Protein AF-A0A7K7PTE4-F1 (afdb_monomer)

Structure (mmCIF, N/CA/C/O backbone):
data_AF-A0A7K7PTE4-F1
#
_entry.id   AF-A0A7K7PTE4-F1
#
loop_
_atom_site.group_PDB
_atom_site.id
_atom_site.type_symbol
_atom_site.label_atom_id
_atom_site.label_alt_id
_atom_site.label_comp_id
_atom_site.label_asym_id
_atom_site.label_entity_id
_atom_site.label_seq_id
_atom_site.pdbx_PDB_ins_code
_atom_site.Cartn_x
_atom_site.Cartn_y
_atom_site.Cartn_z
_atom_site.occupancy
_atom_site.B_iso_or_equiv
_atom_site.auth_seq_id
_atom_site.auth_comp_id
_atom_site.auth_asym_id
_atom_site.auth_atom_id
_atom_site.pdbx_PDB_model_num
ATOM 1 N N . HIS A 1 1 ? -11.906 0.844 5.230 1.00 67.31 1 HIS A N 1
ATOM 2 C CA . HIS A 1 1 ? -11.521 -0.476 4.695 1.00 67.31 1 HIS A CA 1
ATOM 3 C C . HIS A 1 1 ? -11.473 -0.495 3.165 1.00 67.31 1 HIS A C 1
ATOM 5 O O . HIS A 1 1 ? -10.398 -0.746 2.641 1.00 67.31 1 HIS A O 1
ATOM 11 N N . ALA A 1 2 ? -12.536 -0.103 2.445 1.00 79.69 2 ALA A N 1
ATOM 12 C CA . ALA A 1 2 ? -12.523 0.003 0.972 1.00 79.69 2 ALA A CA 1
ATOM 13 C C . ALA A 1 2 ? -11.280 0.726 0.401 1.00 79.69 2 ALA A C 1
ATOM 15 O O . ALA A 1 2 ? -10.620 0.214 -0.498 1.00 79.69 2 ALA A O 1
ATOM 16 N N . THR A 1 3 ? -10.886 1.853 1.004 1.00 83.50 3 THR A N 1
ATOM 17 C CA . THR A 1 3 ? -9.676 2.603 0.627 1.00 83.50 3 THR A CA 1
ATOM 18 C C . THR A 1 3 ? -8.372 1.809 0.810 1.00 83.50 3 THR A C 1
ATOM 20 O O . THR A 1 3 ? -7.456 1.959 0.006 1.00 83.50 3 THR A O 1
ATOM 23 N N . GLN A 1 4 ? -8.252 0.956 1.839 1.00 83.31 4 GLN A N 1
ATOM 24 C CA . GLN A 1 4 ? -7.061 0.110 2.041 1.00 83.31 4 GLN A CA 1
ATOM 25 C C . GLN A 1 4 ? -6.979 -0.981 0.974 1.00 83.31 4 GLN A C 1
ATOM 27 O O . GLN A 1 4 ? -5.941 -1.118 0.335 1.00 83.31 4 GLN A O 1
ATOM 32 N N . GLN A 1 5 ? -8.088 -1.669 0.693 1.00 83.38 5 GLN A N 1
ATOM 33 C CA . GLN A 1 5 ? -8.134 -2.663 -0.379 1.00 83.38 5 GLN A CA 1
ATOM 34 C C . GLN A 1 5 ? -7.848 -2.057 -1.756 1.00 83.38 5 GLN A C 1
ATOM 36 O O . GLN A 1 5 ? -7.120 -2.644 -2.553 1.00 83.38 5 GLN A O 1
ATOM 41 N N . GLU A 1 6 ? -8.398 -0.881 -2.055 1.00 88.56 6 GLU A N 1
ATOM 42 C CA . GLU A 1 6 ? -8.114 -0.159 -3.298 1.00 88.56 6 GLU A CA 1
ATOM 43 C C . GLU A 1 6 ? -6.635 0.236 -3.402 1.00 88.56 6 GLU A C 1
ATOM 45 O O . GLU A 1 6 ? -6.007 0.052 -4.450 1.00 88.56 6 GLU A O 1
ATOM 50 N N . THR A 1 7 ? -6.046 0.696 -2.294 1.00 88.62 7 THR A N 1
ATOM 51 C CA . THR A 1 7 ? -4.612 1.002 -2.223 1.00 88.62 7 THR A CA 1
ATOM 52 C C . THR A 1 7 ? -3.778 -0.259 -2.467 1.00 88.62 7 THR A C 1
ATOM 54 O O . THR A 1 7 ? -2.877 -0.235 -3.302 1.00 88.62 7 THR A O 1
ATOM 57 N N . ASN A 1 8 ? -4.123 -1.392 -1.847 1.00 88.31 8 ASN A N 1
ATOM 58 C CA . ASN A 1 8 ? -3.445 -2.678 -2.054 1.00 88.31 8 ASN A CA 1
ATOM 59 C C . ASN A 1 8 ? -3.561 -3.181 -3.500 1.00 88.31 8 ASN A C 1
ATOM 61 O O . ASN A 1 8 ? -2.574 -3.644 -4.079 1.00 88.31 8 ASN A O 1
ATOM 65 N N . LYS A 1 9 ? -4.735 -3.044 -4.129 1.00 88.62 9 LYS A N 1
ATOM 66 C CA . LYS A 1 9 ? -4.936 -3.362 -5.555 1.00 88.62 9 LYS A CA 1
ATOM 67 C C . LYS A 1 9 ? -4.065 -2.485 -6.453 1.00 88.62 9 LYS A C 1
ATOM 69 O O . LYS A 1 9 ? -3.446 -2.987 -7.394 1.00 88.62 9 LYS A O 1
ATOM 74 N N . THR A 1 10 ? -3.980 -1.192 -6.146 1.00 90.62 10 THR A N 1
ATOM 75 C CA . THR A 1 10 ? -3.139 -0.231 -6.873 1.00 90.62 10 THR A CA 1
ATOM 76 C C . THR A 1 10 ? -1.659 -0.574 -6.730 1.00 90.62 10 THR A C 1
ATOM 78 O O . THR A 1 10 ? -0.947 -0.631 -7.733 1.00 90.62 10 THR A O 1
ATOM 81 N N . ILE A 1 11 ? -1.203 -0.877 -5.512 1.00 90.31 11 ILE A N 1
ATOM 82 C CA . ILE A 1 11 ? 0.161 -1.338 -5.232 1.00 90.31 11 ILE A CA 1
ATOM 83 C C . ILE A 1 11 ? 0.461 -2.617 -6.025 1.00 90.31 11 ILE A C 1
ATOM 85 O O . ILE A 1 11 ? 1.451 -2.668 -6.748 1.00 90.31 11 ILE A O 1
ATOM 89 N N . THR A 1 12 ? -0.422 -3.617 -5.969 1.00 89.06 12 THR A N 1
ATOM 90 C CA . THR A 1 12 ? -0.258 -4.895 -6.685 1.00 89.06 12 THR A CA 1
ATOM 91 C C . THR A 1 12 ? -0.140 -4.687 -8.196 1.00 89.06 12 THR A C 1
ATOM 93 O O . THR A 1 12 ? 0.764 -5.222 -8.841 1.00 89.06 12 THR A O 1
ATOM 96 N N . THR A 1 13 ? -1.029 -3.870 -8.764 1.00 91.62 13 THR A N 1
ATOM 97 C CA . THR A 1 13 ? -1.038 -3.554 -10.199 1.00 91.62 13 THR A CA 1
ATOM 98 C C . THR A 1 13 ? 0.228 -2.797 -10.605 1.00 91.62 13 THR A C 1
ATOM 100 O O . THR A 1 13 ? 0.835 -3.120 -11.626 1.00 91.62 13 THR A O 1
ATOM 103 N N . SER A 1 14 ? 0.676 -1.850 -9.777 1.00 90.75 14 SER A N 1
ATOM 104 C CA . SER A 1 14 ? 1.896 -1.067 -10.016 1.00 90.75 14 SER A CA 1
ATOM 105 C C . SER A 1 14 ? 3.147 -1.946 -9.967 1.00 90.75 14 SER A C 1
ATOM 107 O O . SER A 1 14 ? 3.983 -1.880 -10.866 1.00 90.75 14 SER A O 1
ATOM 109 N N . THR A 1 15 ? 3.249 -2.839 -8.977 1.00 90.44 15 THR A N 1
ATOM 110 C CA . THR A 1 15 ? 4.339 -3.821 -8.875 1.00 90.44 15 THR A CA 1
ATOM 111 C C . THR A 1 15 ? 4.373 -4.742 -10.093 1.00 90.44 15 THR A C 1
ATOM 113 O O . THR A 1 15 ? 5.444 -4.985 -10.650 1.00 90.44 15 THR A O 1
ATOM 116 N N . LYS A 1 16 ? 3.211 -5.220 -10.562 1.00 89.44 16 LYS A N 1
ATOM 117 C CA . LYS A 1 16 ? 3.123 -6.041 -11.779 1.00 89.44 16 LYS A CA 1
ATOM 118 C C . LYS A 1 16 ? 3.613 -5.282 -13.015 1.00 89.44 16 LYS A C 1
ATOM 120 O O . LYS A 1 16 ? 4.391 -5.837 -13.787 1.00 89.44 16 LYS A O 1
ATOM 125 N N . ALA A 1 17 ? 3.210 -4.023 -13.179 1.00 90.38 17 ALA A N 1
ATOM 126 C CA . ALA A 1 17 ? 3.665 -3.187 -14.287 1.00 90.38 17 ALA A CA 1
ATOM 127 C C . ALA A 1 17 ? 5.189 -2.962 -14.254 1.00 90.38 17 ALA A C 1
ATOM 129 O O . ALA A 1 17 ? 5.848 -3.083 -15.283 1.00 90.38 17 ALA A O 1
ATOM 130 N N . ILE A 1 18 ? 5.777 -2.722 -13.074 1.00 90.12 18 ILE A N 1
ATOM 131 C CA . ILE A 1 18 ? 7.238 -2.600 -12.918 1.00 90.12 18 ILE A CA 1
ATOM 132 C C . ILE A 1 18 ? 7.967 -3.909 -13.261 1.00 90.12 18 ILE A C 1
ATOM 134 O O . ILE A 1 18 ? 9.037 -3.863 -13.878 1.00 90.12 18 ILE A O 1
ATOM 138 N N . LYS A 1 19 ? 7.408 -5.075 -12.906 1.00 87.44 19 LYS A N 1
ATOM 139 C CA . LYS A 1 19 ? 7.963 -6.383 -13.300 1.00 87.44 19 LYS A CA 1
ATOM 140 C C . LYS A 1 19 ? 7.989 -6.526 -14.829 1.00 87.44 19 LYS A C 1
ATOM 142 O O . LYS A 1 19 ? 9.046 -6.799 -15.388 1.00 87.44 19 LYS A O 1
ATOM 147 N N . GLN A 1 20 ? 6.881 -6.215 -15.505 1.00 88.50 20 GLN A N 1
ATOM 148 C CA . GLN A 1 20 ? 6.796 -6.250 -16.973 1.00 88.50 20 GLN A CA 1
ATOM 149 C C . GLN A 1 20 ? 7.764 -5.265 -17.647 1.00 88.50 20 GLN A C 1
ATOM 151 O O . GLN A 1 20 ? 8.459 -5.623 -18.594 1.00 88.50 20 GLN A O 1
ATOM 156 N N . LEU A 1 21 ? 7.873 -4.035 -17.134 1.00 86.31 21 LEU A N 1
ATOM 157 C CA . LEU A 1 21 ? 8.846 -3.057 -17.635 1.00 86.31 21 LEU A CA 1
ATOM 158 C C . LEU A 1 21 ? 10.290 -3.548 -17.465 1.00 86.31 21 LEU A C 1
ATOM 160 O O . LEU A 1 21 ? 11.116 -3.344 -18.351 1.00 86.31 21 LEU A O 1
ATOM 164 N N . SER A 1 22 ? 10.591 -4.242 -16.365 1.00 84.75 22 SER A N 1
ATOM 165 C CA . SER A 1 22 ? 11.918 -4.823 -16.130 1.00 84.75 22 SER A CA 1
ATOM 166 C C . SER A 1 22 ? 12.292 -5.890 -17.162 1.00 84.75 22 SER A C 1
ATOM 168 O O . SER A 1 22 ? 13.459 -5.987 -17.540 1.00 84.75 22 SER A O 1
ATOM 170 N N . GLU A 1 23 ? 11.323 -6.672 -17.640 1.00 84.69 23 GLU A N 1
ATOM 171 C CA . GLU A 1 23 ? 11.529 -7.665 -18.701 1.00 84.69 23 GLU A CA 1
ATOM 172 C C . GLU A 1 23 ? 11.803 -6.995 -20.055 1.00 84.69 23 GLU A C 1
ATOM 174 O O . GLU A 1 23 ? 12.745 -7.373 -20.751 1.00 84.69 23 GLU A O 1
ATOM 179 N N . VAL A 1 24 ? 11.043 -5.949 -20.394 1.00 84.19 24 VAL A N 1
ATOM 180 C CA . VAL A 1 24 ? 11.201 -5.194 -21.651 1.00 84.19 24 VAL A CA 1
ATOM 181 C C . VAL A 1 24 ? 12.561 -4.491 -21.724 1.00 84.19 24 VAL A C 1
ATOM 183 O O . VAL A 1 24 ? 13.249 -4.571 -22.745 1.00 84.19 24 VAL A O 1
ATOM 186 N N . VAL A 1 25 ? 12.983 -3.845 -20.633 1.00 81.81 25 VAL A N 1
ATOM 187 C CA . VAL A 1 25 ? 14.272 -3.132 -20.564 1.00 81.81 25 VAL A CA 1
ATOM 188 C C . VAL A 1 25 ? 15.459 -4.100 -20.666 1.00 81.81 25 VAL A C 1
ATOM 190 O O . VAL A 1 25 ? 16.482 -3.750 -21.251 1.00 81.81 25 VAL A O 1
ATOM 193 N N . ARG A 1 26 ? 15.324 -5.341 -20.172 1.00 75.88 26 ARG A N 1
ATOM 194 C CA . ARG A 1 26 ? 16.365 -6.383 -20.275 1.00 75.88 26 ARG A CA 1
ATOM 195 C C . ARG A 1 26 ? 16.628 -6.829 -21.721 1.00 75.88 26 ARG A C 1
ATOM 197 O O . ARG A 1 26 ? 17.741 -7.242 -22.025 1.00 75.88 26 ARG A O 1
ATOM 204 N N . GLY A 1 27 ? 15.622 -6.765 -22.597 1.00 69.00 27 GLY A N 1
ATOM 205 C CA . GLY A 1 27 ? 15.712 -7.221 -23.992 1.00 69.00 27 GLY A CA 1
ATOM 206 C C . GLY A 1 27 ? 16.185 -6.169 -25.001 1.00 69.00 27 GLY A C 1
ATOM 207 O O . GLY A 1 27 ? 16.415 -6.499 -26.163 1.00 69.00 27 GLY A O 1
ATOM 208 N N . SER A 1 28 ? 16.319 -4.908 -24.590 1.00 66.94 28 SER A N 1
ATOM 209 C CA . SER A 1 28 ? 16.704 -3.803 -25.478 1.00 66.94 28 SER A CA 1
ATOM 210 C C . SER A 1 28 ? 18.212 -3.527 -25.409 1.00 66.94 28 SER A C 1
ATOM 212 O O . SER A 1 28 ? 18.874 -3.961 -24.483 1.00 66.94 28 SER A O 1
ATOM 214 N N . SER A 1 29 ? 18.793 -2.825 -26.390 1.00 60.62 29 SER A N 1
ATOM 215 C CA . SER A 1 29 ? 20.228 -2.443 -26.406 1.00 60.62 29 SER A CA 1
ATOM 216 C C . SER A 1 29 ? 20.464 -0.975 -25.993 1.00 60.62 29 SER A C 1
ATOM 218 O O . SER A 1 29 ? 21.580 -0.591 -25.648 1.00 60.62 29 SER A O 1
ATOM 220 N N . ARG A 1 30 ? 19.406 -0.151 -25.918 1.00 62.38 30 ARG A N 1
ATOM 221 C CA . ARG A 1 30 ? 19.439 1.282 -25.534 1.00 62.38 30 ARG A CA 1
ATOM 222 C C . ARG A 1 30 ? 19.351 1.513 -24.008 1.00 62.38 30 ARG A C 1
ATOM 224 O O . ARG A 1 30 ? 18.845 2.525 -23.537 1.00 62.38 30 ARG A O 1
ATOM 231 N N . VAL A 1 31 ? 19.876 0.556 -23.242 1.00 61.19 31 VAL A N 1
ATOM 232 C CA . VAL A 1 31 ? 19.452 0.184 -21.875 1.00 61.19 31 VAL A CA 1
ATOM 233 C C . VAL A 1 31 ? 19.792 1.189 -20.782 1.00 61.19 31 VAL A C 1
ATOM 235 O O . VAL A 1 31 ? 19.103 1.218 -19.771 1.00 61.19 31 VAL A O 1
ATOM 238 N N . CYS A 1 32 ? 20.837 2.006 -20.921 1.00 67.06 32 CYS A N 1
ATOM 239 C CA . CYS A 1 32 ? 21.368 2.728 -19.758 1.00 67.06 32 CYS A CA 1
ATOM 240 C C . CYS A 1 32 ? 20.366 3.745 -19.170 1.00 67.06 32 CYS A C 1
ATOM 242 O O . CYS A 1 32 ? 20.134 3.763 -17.962 1.00 67.06 32 CYS A O 1
ATOM 244 N N . GLN A 1 33 ? 19.709 4.545 -20.018 1.00 76.38 33 GLN A N 1
ATOM 245 C CA . GLN A 1 33 ? 18.753 5.557 -19.557 1.00 76.38 33 GLN A CA 1
ATOM 246 C C . GLN A 1 33 ? 17.436 4.938 -19.066 1.00 76.38 33 GLN A C 1
ATOM 248 O O . GLN A 1 33 ? 16.916 5.346 -18.028 1.00 76.38 33 GLN A O 1
ATOM 253 N N . GLU A 1 34 ? 16.912 3.941 -19.781 1.00 79.62 34 GLU A N 1
ATOM 254 C CA . GLU A 1 34 ? 15.670 3.244 -19.416 1.00 79.62 34 GLU A CA 1
ATOM 255 C C . GLU A 1 34 ? 15.835 2.433 -18.126 1.00 79.62 34 GLU A C 1
ATOM 257 O O . GLU A 1 34 ? 14.940 2.427 -17.283 1.00 79.62 34 GLU A O 1
ATOM 262 N N . ARG A 1 35 ? 17.007 1.816 -17.920 1.00 79.81 35 ARG A N 1
ATOM 263 C CA . ARG A 1 35 ? 17.351 1.099 -16.685 1.00 79.81 35 ARG A CA 1
ATOM 264 C C . ARG A 1 35 ? 17.423 2.053 -15.497 1.00 79.81 35 ARG A C 1
ATOM 266 O O . ARG A 1 35 ? 16.766 1.799 -14.498 1.00 79.81 35 ARG A O 1
ATOM 273 N N . LEU A 1 36 ? 18.086 3.203 -15.640 1.00 83.75 36 LEU A N 1
ATOM 274 C CA . LEU A 1 36 ? 18.122 4.218 -14.581 1.00 83.75 36 LEU A CA 1
ATOM 275 C C . LEU A 1 36 ? 16.719 4.747 -14.224 1.00 83.75 36 LEU A C 1
ATOM 277 O O . LEU A 1 36 ? 16.405 4.954 -13.050 1.00 83.75 36 LEU A O 1
ATOM 281 N N . GLN A 1 37 ? 15.859 4.973 -15.223 1.00 85.31 37 GLN A N 1
ATOM 282 C CA . GLN A 1 37 ? 14.475 5.397 -14.986 1.00 85.31 37 GLN A CA 1
ATOM 283 C C . GLN A 1 37 ? 13.650 4.310 -14.292 1.00 85.31 37 GLN A C 1
ATOM 285 O O . GLN A 1 37 ? 12.913 4.611 -13.353 1.00 85.31 37 GLN A O 1
ATOM 290 N N . LEU A 1 38 ? 13.798 3.056 -14.718 1.00 86.44 38 LEU A N 1
ATOM 291 C CA . LEU A 1 38 ? 13.165 1.905 -14.086 1.00 86.44 38 LEU A CA 1
ATOM 292 C C . LEU A 1 38 ? 13.602 1.755 -12.623 1.00 86.44 38 LEU A C 1
ATOM 294 O O . LEU A 1 38 ? 12.760 1.527 -11.756 1.00 86.44 38 LEU A O 1
ATOM 298 N N . ASP A 1 39 ? 14.887 1.941 -12.335 1.00 85.38 39 ASP A N 1
ATOM 299 C CA . ASP A 1 39 ? 15.429 1.854 -10.978 1.00 85.38 39 ASP A CA 1
ATOM 300 C C . ASP A 1 39 ? 14.872 2.975 -10.093 1.00 85.38 39 ASP A C 1
ATOM 302 O O . ASP A 1 39 ? 14.442 2.739 -8.961 1.00 85.38 39 ASP A O 1
ATOM 306 N N . ARG A 1 40 ? 14.759 4.194 -10.635 1.00 89.06 40 ARG A N 1
ATOM 307 C CA . ARG A 1 40 ? 14.088 5.299 -9.941 1.00 89.06 40 ARG A CA 1
ATOM 308 C C . ARG A 1 40 ? 12.626 4.968 -9.630 1.00 89.06 40 ARG A C 1
ATOM 310 O O . ARG A 1 40 ? 12.191 5.212 -8.507 1.00 89.06 40 ARG A O 1
ATOM 317 N N . LEU A 1 41 ? 11.883 4.404 -10.585 1.00 89.69 41 LEU A N 1
ATOM 318 C CA . LEU A 1 41 ? 10.483 4.012 -10.386 1.00 89.69 41 LEU A CA 1
ATOM 319 C C . LEU A 1 41 ? 10.340 2.916 -9.322 1.00 89.69 41 LEU A C 1
ATOM 321 O O . LEU A 1 41 ? 9.461 3.014 -8.466 1.00 89.69 41 LEU A O 1
ATOM 325 N N . LYS A 1 42 ? 11.220 1.907 -9.333 1.00 87.56 42 LYS A N 1
ATOM 326 C CA . LYS A 1 42 ? 11.274 0.854 -8.306 1.00 87.56 42 LYS A CA 1
ATOM 327 C C . LYS A 1 42 ? 11.496 1.438 -6.913 1.00 87.56 42 LYS A C 1
ATOM 329 O O . LYS A 1 42 ? 10.734 1.126 -6.001 1.00 87.56 42 LYS A O 1
ATOM 334 N N . ASN A 1 43 ? 12.483 2.323 -6.768 1.00 87.06 43 ASN A N 1
ATOM 335 C CA . ASN A 1 43 ? 12.793 2.967 -5.490 1.00 87.06 43 ASN A CA 1
ATOM 336 C C . ASN A 1 43 ? 11.625 3.830 -4.997 1.00 87.06 43 ASN A C 1
ATOM 338 O O . ASN A 1 43 ? 11.202 3.700 -3.852 1.00 87.06 43 ASN A O 1
ATOM 342 N N . GLN A 1 44 ? 11.028 4.641 -5.876 1.00 90.19 44 GLN A N 1
ATOM 343 C CA . GLN A 1 44 ? 9.860 5.458 -5.528 1.00 90.19 44 GLN A CA 1
ATOM 344 C C . GLN A 1 44 ? 8.656 4.611 -5.098 1.00 90.19 44 GLN A C 1
ATOM 346 O O . GLN A 1 44 ? 7.958 4.981 -4.150 1.00 90.19 44 GLN A O 1
ATOM 351 N N . LEU A 1 45 ? 8.411 3.484 -5.777 1.00 89.75 45 LEU A N 1
ATOM 352 C CA . LEU A 1 45 ? 7.346 2.557 -5.403 1.00 89.75 45 LEU A CA 1
ATOM 353 C C . LEU A 1 45 ? 7.637 1.916 -4.040 1.00 89.75 45 LEU A C 1
ATOM 355 O O . LEU A 1 45 ? 6.757 1.901 -3.181 1.00 89.75 45 LEU A O 1
ATOM 359 N N . SER A 1 46 ? 8.868 1.456 -3.814 1.00 88.94 46 SER A N 1
ATOM 360 C CA . SER A 1 46 ? 9.298 0.893 -2.530 1.00 88.94 46 SER A CA 1
ATOM 361 C C . SER A 1 46 ? 9.103 1.888 -1.379 1.00 88.94 46 SER A C 1
ATOM 363 O O . SER A 1 46 ? 8.452 1.564 -0.386 1.00 88.94 46 SER A O 1
ATOM 365 N N . ASP A 1 47 ? 9.554 3.135 -1.542 1.00 89.69 47 ASP A N 1
ATOM 366 C CA . ASP A 1 47 ? 9.403 4.197 -0.538 1.00 89.69 47 ASP A CA 1
ATOM 367 C C . ASP A 1 47 ? 7.932 4.533 -0.250 1.00 89.69 47 ASP A C 1
ATOM 369 O O . ASP A 1 47 ? 7.545 4.831 0.886 1.00 89.69 47 ASP A O 1
ATOM 373 N N . ALA A 1 48 ? 7.082 4.532 -1.280 1.00 90.69 48 ALA A N 1
ATOM 374 C CA . ALA A 1 48 ? 5.649 4.756 -1.120 1.00 90.69 48 ALA A CA 1
ATOM 375 C C . ALA A 1 48 ? 4.989 3.620 -0.323 1.00 90.69 48 ALA A C 1
ATOM 377 O O . ALA A 1 48 ? 4.238 3.890 0.617 1.00 90.69 48 ALA A O 1
ATOM 378 N N . ILE A 1 49 ? 5.313 2.367 -0.645 1.00 90.00 49 ILE A N 1
ATOM 379 C CA . ILE A 1 49 ? 4.762 1.185 0.027 1.00 90.00 49 ILE A CA 1
ATOM 380 C C . ILE A 1 49 ? 5.260 1.094 1.474 1.00 90.00 49 ILE A C 1
ATOM 382 O O . ILE A 1 49 ? 4.471 0.824 2.377 1.00 90.00 49 ILE A O 1
ATOM 386 N N . GLN A 1 50 ? 6.533 1.397 1.735 1.00 89.00 50 GLN A N 1
ATOM 387 C CA . GLN A 1 50 ? 7.076 1.412 3.094 1.00 89.00 50 GLN A CA 1
ATOM 388 C C . GLN A 1 50 ? 6.385 2.467 3.973 1.00 89.00 50 GLN A C 1
ATOM 390 O O . GLN A 1 50 ? 6.011 2.186 5.116 1.00 89.00 50 GLN A O 1
ATOM 395 N N . ARG A 1 51 ? 6.156 3.676 3.439 1.00 91.56 51 ARG A N 1
ATOM 396 C CA . ARG A 1 51 ? 5.379 4.714 4.139 1.00 91.56 51 ARG A CA 1
ATOM 397 C C . ARG A 1 51 ? 3.941 4.271 4.391 1.00 91.56 51 ARG A C 1
ATOM 399 O O . ARG A 1 51 ? 3.420 4.514 5.479 1.00 91.56 51 ARG A O 1
ATOM 406 N N . TYR A 1 52 ? 3.319 3.600 3.425 1.00 92.00 52 TYR A N 1
ATOM 407 C CA . TYR A 1 52 ? 1.978 3.046 3.586 1.00 92.00 52 TYR A CA 1
ATOM 408 C C . TYR A 1 52 ? 1.919 1.984 4.696 1.00 92.00 52 TYR A C 1
ATOM 410 O O . TYR A 1 52 ? 1.067 2.086 5.579 1.00 92.00 52 TYR A O 1
ATOM 418 N N . GLY A 1 53 ? 2.873 1.050 4.743 1.00 89.00 53 GLY A N 1
ATOM 419 C CA . GLY A 1 53 ? 2.973 0.058 5.819 1.00 89.00 53 GLY A CA 1
ATOM 420 C C . GLY A 1 53 ? 3.125 0.694 7.208 1.00 89.00 53 GLY A C 1
ATOM 421 O O . GLY A 1 53 ? 2.483 0.270 8.169 1.00 89.00 53 GLY A O 1
ATOM 422 N N . ALA A 1 54 ? 3.893 1.785 7.326 1.00 90.62 54 ALA A N 1
ATOM 423 C CA . ALA A 1 54 ? 3.993 2.539 8.578 1.00 90.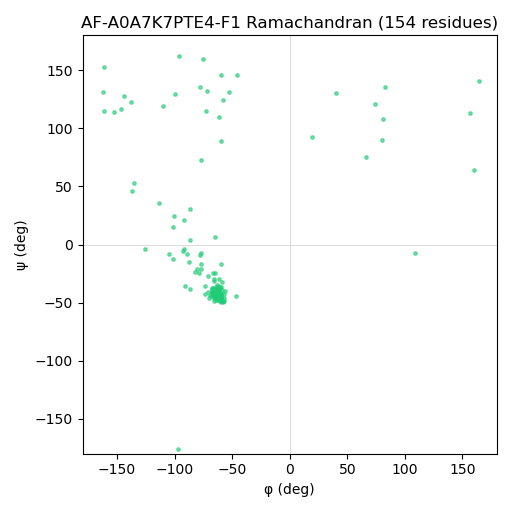62 54 ALA A CA 1
ATOM 424 C C . ALA A 1 54 ? 2.652 3.175 8.999 1.00 90.62 54 ALA A C 1
ATOM 426 O O . ALA A 1 54 ? 2.332 3.217 10.189 1.00 90.62 54 ALA A O 1
ATOM 427 N N . VAL A 1 55 ? 1.849 3.651 8.041 1.00 91.44 55 VAL A N 1
ATOM 428 C CA . VAL A 1 55 ? 0.491 4.152 8.303 1.00 91.44 55 VAL A CA 1
ATOM 429 C C . VAL A 1 55 ? -0.442 3.010 8.715 1.00 91.44 55 VAL A C 1
ATOM 431 O O . VAL A 1 55 ? -1.145 3.160 9.712 1.00 91.44 55 VAL A O 1
ATOM 434 N N . GLN A 1 56 ? -0.414 1.858 8.033 1.00 88.50 56 GLN A N 1
ATOM 435 C CA . GLN A 1 56 ? -1.195 0.673 8.419 1.00 88.50 56 GLN A CA 1
ATOM 436 C C . GLN A 1 56 ? -0.873 0.223 9.851 1.00 88.50 56 GLN A C 1
ATOM 438 O O . GLN A 1 56 ? -1.790 -0.025 10.633 1.00 88.50 56 GLN A O 1
ATOM 443 N N . LYS A 1 57 ? 0.410 0.222 10.239 1.00 88.62 57 LYS A N 1
ATOM 444 C CA . LYS A 1 57 ? 0.838 -0.082 11.613 1.00 88.62 57 LYS A CA 1
ATOM 445 C C . LYS A 1 57 ? 0.236 0.886 12.637 1.00 88.62 57 LYS A C 1
ATOM 447 O O . LYS A 1 57 ? -0.336 0.440 13.627 1.00 88.62 57 LYS A O 1
ATOM 452 N N . LYS A 1 58 ? 0.291 2.199 12.377 1.00 90.50 58 LYS A N 1
ATOM 453 C CA . LYS A 1 58 ? -0.329 3.213 13.255 1.00 90.50 58 LYS A CA 1
ATOM 454 C C . LYS A 1 58 ? -1.843 3.034 13.370 1.00 90.50 58 LYS A C 1
ATOM 456 O O . LYS A 1 58 ? -2.404 3.236 14.445 1.00 90.50 58 LYS A O 1
ATOM 461 N N . ILE A 1 59 ? -2.508 2.665 12.273 1.00 86.44 59 ILE A N 1
ATOM 462 C CA . ILE A 1 59 ? -3.946 2.373 12.279 1.00 86.44 59 ILE A CA 1
ATOM 463 C C . ILE A 1 59 ? -4.217 1.151 13.165 1.00 86.44 59 ILE A C 1
ATOM 465 O O . ILE A 1 59 ? -5.071 1.240 14.041 1.00 86.44 59 ILE A O 1
ATOM 469 N N 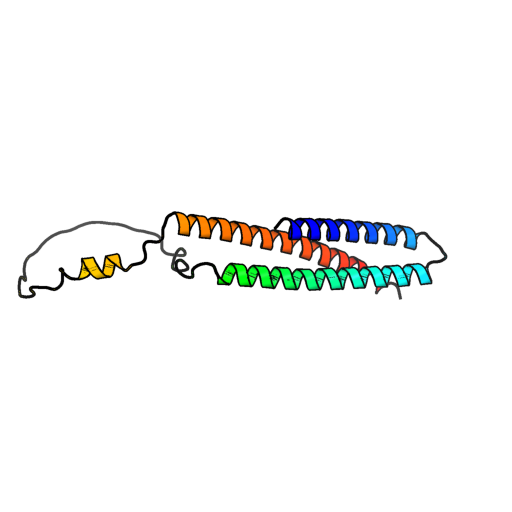. ALA A 1 60 ? -3.466 0.057 13.014 1.00 82.94 60 ALA A N 1
ATOM 470 C CA . ALA A 1 60 ? -3.618 -1.137 13.847 1.00 82.94 60 ALA A CA 1
ATOM 471 C C . ALA A 1 60 ? -3.384 -0.844 15.341 1.00 82.94 60 ALA A C 1
ATOM 473 O O . ALA A 1 60 ? -4.176 -1.263 16.183 1.00 82.94 60 ALA A O 1
ATOM 474 N N . GLU A 1 61 ? -2.343 -0.080 15.680 1.00 86.19 61 GLU A N 1
ATOM 475 C CA . GLU A 1 61 ? -2.047 0.340 17.057 1.00 86.19 61 GLU A CA 1
ATOM 476 C C . GLU A 1 61 ? -3.188 1.171 17.658 1.00 86.19 61 GLU A C 1
ATOM 478 O O . GLU A 1 61 ? -3.649 0.881 18.763 1.00 86.19 61 GLU A O 1
ATOM 483 N N . LYS A 1 62 ? -3.707 2.160 16.918 1.00 86.31 62 LYS A N 1
ATOM 484 C CA . LYS A 1 62 ? -4.835 2.989 17.369 1.00 86.31 62 LYS A CA 1
ATOM 485 C C . LYS A 1 62 ? -6.129 2.181 17.490 1.00 86.31 62 LYS A C 1
ATOM 487 O O . LYS A 1 62 ? -6.890 2.375 18.438 1.00 86.31 62 LYS A O 1
ATOM 492 N N . SER A 1 63 ? -6.375 1.252 16.567 1.00 81.56 63 SER A N 1
ATOM 493 C CA . SER A 1 63 ? -7.523 0.347 16.634 1.00 81.56 63 SER A CA 1
ATOM 494 C C . SER A 1 63 ? -7.442 -0.569 17.856 1.00 81.56 63 SER A C 1
ATOM 496 O O . SER A 1 63 ? -8.446 -0.722 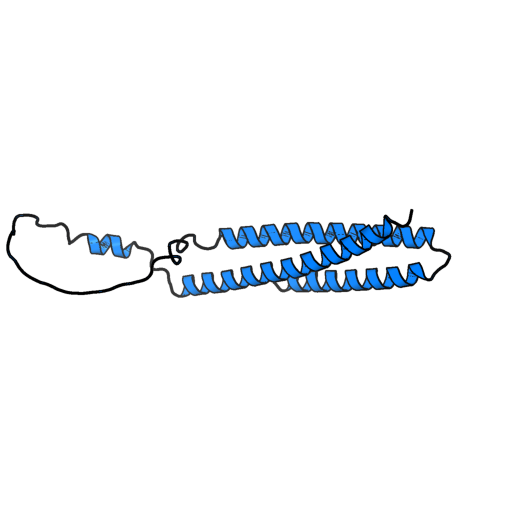18.548 1.00 81.56 63 SER A O 1
ATOM 498 N N . LYS A 1 64 ? -6.257 -1.082 18.203 1.00 82.31 64 LYS A N 1
ATOM 499 C CA . LYS A 1 64 ? -6.044 -1.863 19.432 1.00 82.31 64 LYS A CA 1
ATOM 500 C C . LYS A 1 64 ? -6.205 -1.024 20.702 1.00 82.31 64 LYS A C 1
ATOM 502 O O . LYS A 1 64 ? -6.787 -1.501 21.665 1.00 82.31 64 LYS A O 1
ATOM 507 N N . ALA A 1 65 ? -5.736 0.224 20.698 1.00 81.19 65 ALA A N 1
ATOM 508 C CA . ALA A 1 65 ? -5.774 1.098 21.872 1.00 81.19 65 ALA A CA 1
ATOM 509 C C . ALA A 1 65 ? -7.187 1.514 22.312 1.00 81.19 65 ALA A C 1
ATOM 511 O O . ALA A 1 65 ? -7.362 1.850 23.478 1.00 81.19 65 ALA A O 1
ATOM 512 N N . LEU A 1 66 ? -8.179 1.506 21.409 1.00 72.25 66 LEU A N 1
ATOM 513 C CA . LEU A 1 66 ? -9.575 1.780 21.782 1.00 72.25 66 LEU A CA 1
ATOM 514 C C . LEU A 1 66 ? -10.452 0.517 21.903 1.00 72.25 66 LEU A C 1
ATOM 516 O O . LEU A 1 66 ? -11.673 0.636 21.933 1.00 72.25 66 LEU A O 1
ATOM 520 N N . LEU A 1 67 ? -9.852 -0.681 21.972 1.00 74.69 67 LEU A N 1
ATOM 521 C CA . LEU A 1 67 ? -10.547 -1.842 22.538 1.00 74.69 67 LEU A CA 1
ATOM 522 C C . LEU A 1 67 ? -10.641 -1.640 24.060 1.00 74.69 67 LEU A C 1
ATOM 524 O O . LEU A 1 67 ? -9.620 -1.308 24.672 1.00 74.69 67 LEU A O 1
ATOM 528 N N . PRO A 1 68 ? -11.817 -1.824 24.685 1.00 64.62 68 PRO A N 1
ATOM 529 C CA . PRO A 1 68 ? -11.935 -1.725 26.131 1.00 64.62 68 PRO A CA 1
ATOM 530 C C . PRO A 1 68 ? -10.980 -2.727 26.783 1.00 64.62 68 PRO A C 1
ATOM 532 O O . PRO A 1 68 ? -11.011 -3.929 26.523 1.00 64.62 68 PRO A O 1
ATOM 535 N N . THR A 1 69 ? -10.114 -2.230 27.659 1.00 56.78 69 THR A N 1
ATOM 536 C CA . THR A 1 69 ? -9.116 -2.999 28.419 1.00 56.78 69 THR A CA 1
ATOM 537 C C . THR A 1 69 ? -9.731 -3.996 29.419 1.00 56.78 69 THR A C 1
ATOM 539 O O . THR A 1 69 ? -9.001 -4.628 30.179 1.00 56.78 69 THR A O 1
ATOM 542 N N . GLY A 1 70 ? -11.057 -4.174 29.407 1.00 50.88 70 GLY A N 1
ATOM 543 C CA . GLY A 1 70 ? -11.846 -4.877 30.420 1.00 50.88 70 GLY A CA 1
ATOM 544 C C . GLY A 1 70 ? -11.823 -6.409 30.389 1.00 50.88 70 GLY A C 1
ATOM 545 O O . GLY A 1 70 ? -12.301 -7.016 31.337 1.00 50.88 70 GLY A O 1
ATOM 546 N N . GLN A 1 71 ? -11.256 -7.068 29.372 1.00 49.56 71 GLN A N 1
ATOM 547 C CA . GLN A 1 71 ? -11.213 -8.545 29.317 1.00 49.56 71 GLN A CA 1
ATOM 548 C C . GLN A 1 71 ? -9.859 -9.092 28.852 1.00 49.56 71 GLN A C 1
ATOM 550 O O . GLN A 1 71 ? -9.766 -9.999 28.028 1.00 49.56 71 GLN A O 1
ATOM 555 N N . ARG A 1 72 ? -8.769 -8.558 29.409 1.00 49.91 72 ARG A N 1
ATOM 556 C CA . ARG A 1 72 ? -7.423 -9.142 29.265 1.00 49.91 72 ARG A CA 1
ATOM 557 C C . ARG A 1 72 ? -6.961 -9.960 30.473 1.00 49.91 72 ARG A C 1
ATOM 559 O O . ARG A 1 72 ? -5.764 -10.165 30.654 1.00 49.91 72 ARG A O 1
ATOM 566 N N . SER A 1 73 ? -7.883 -10.487 31.270 1.00 46.47 73 SER A N 1
ATOM 567 C CA . SER A 1 73 ? -7.567 -11.396 32.372 1.00 46.47 73 SER A CA 1
ATOM 568 C C . SER A 1 73 ? -8.030 -12.828 32.078 1.00 46.47 73 SER A C 1
ATOM 570 O O . SER A 1 73 ? -9.213 -13.135 31.961 1.00 46.47 73 SER A O 1
ATOM 572 N N . THR A 1 74 ? -7.043 -13.731 32.057 1.00 47.94 74 THR A N 1
ATOM 573 C CA . THR A 1 74 ? -7.158 -15.151 32.449 1.00 47.94 74 THR A CA 1
ATOM 574 C C . THR A 1 74 ? -8.038 -16.074 31.600 1.00 47.94 74 THR A C 1
ATOM 576 O O . THR A 1 74 ? -9.061 -16.578 32.051 1.00 47.94 74 THR A O 1
ATOM 579 N N . LYS A 1 75 ? -7.548 -16.458 30.416 1.00 50.47 75 LYS A N 1
ATOM 580 C CA . LYS A 1 75 ? -7.831 -17.794 29.851 1.00 50.47 75 LYS A CA 1
ATOM 581 C C . LYS A 1 75 ? -6.579 -18.446 29.269 1.00 50.47 75 LYS A C 1
ATOM 583 O O . LYS A 1 75 ? -6.581 -18.898 28.133 1.00 50.47 75 LYS A O 1
ATOM 588 N N . GLN A 1 76 ? -5.514 -18.528 30.062 1.00 50.94 76 GLN A N 1
ATOM 589 C CA . GLN A 1 76 ? -4.516 -19.581 29.894 1.00 50.94 76 GLN A CA 1
ATOM 590 C C . GLN A 1 76 ? -4.104 -2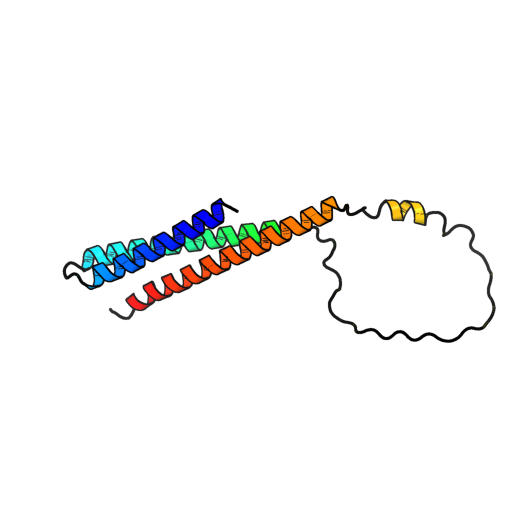0.112 31.273 1.00 50.94 76 GLN A C 1
ATOM 592 O O . GLN A 1 76 ? -3.650 -19.356 32.122 1.00 50.94 76 GLN A O 1
ATOM 597 N N . GLN A 1 77 ? -4.293 -21.427 31.432 1.00 48.00 77 GLN A N 1
ATOM 598 C CA . GLN A 1 77 ? -3.740 -22.334 32.448 1.00 48.00 77 GLN A CA 1
ATOM 599 C C . GLN A 1 77 ? -4.386 -22.386 33.847 1.00 48.00 77 GLN A C 1
ATOM 601 O O . GLN A 1 77 ? -3.922 -21.782 34.806 1.00 48.00 77 GLN A O 1
ATOM 606 N N . SER A 1 78 ? -5.371 -23.281 33.993 1.00 33.50 78 SER A N 1
ATOM 607 C CA . SER A 1 78 ? -5.307 -24.377 34.982 1.00 33.50 78 SER A CA 1
ATOM 608 C C . SER A 1 78 ? -6.335 -25.469 34.638 1.00 33.50 78 SER A C 1
ATOM 610 O O . SER A 1 78 ? -7.490 -25.133 34.359 1.00 33.50 78 SER A O 1
ATOM 612 N N . PRO A 1 79 ? -5.970 -26.767 34.612 1.00 47.88 79 PRO A N 1
ATOM 613 C CA . PRO A 1 79 ? -6.932 -27.847 34.427 1.00 47.88 79 PRO A CA 1
ATOM 614 C C . PRO A 1 79 ? -7.697 -28.122 35.730 1.00 47.88 79 PRO A C 1
ATOM 616 O O . PRO A 1 79 ? -7.111 -28.205 36.804 1.00 47.88 79 PRO A O 1
ATOM 619 N N . LYS A 1 80 ? -9.017 -28.282 35.596 1.00 45.44 80 LYS A N 1
ATOM 620 C CA . LYS A 1 80 ? -9.967 -28.766 36.611 1.00 45.44 80 LYS A CA 1
ATOM 621 C C . LYS A 1 80 ? -9.474 -30.015 37.357 1.00 45.44 80 LYS A C 1
ATOM 623 O O . LYS A 1 80 ? -9.060 -30.960 36.695 1.00 45.44 80 LYS A O 1
ATOM 628 N N . TH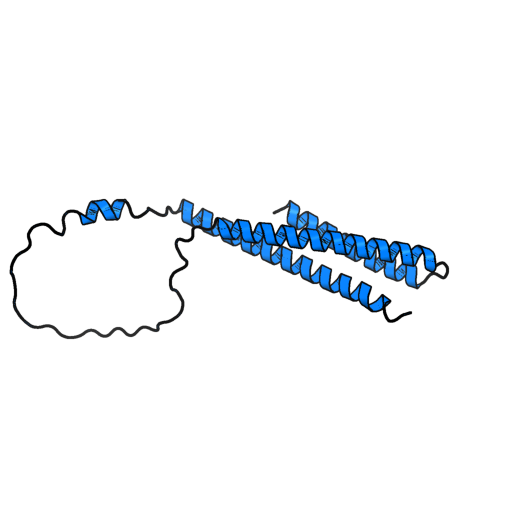R A 1 81 ? -9.823 -30.113 38.642 1.00 35.44 81 THR A N 1
ATOM 629 C CA . THR A 1 81 ? -10.529 -31.295 39.182 1.00 35.44 81 THR A CA 1
ATOM 630 C C . THR A 1 81 ? -11.543 -30.882 40.264 1.00 35.44 81 THR A C 1
ATOM 632 O O . THR A 1 81 ? -11.155 -30.178 41.195 1.00 35.44 81 THR A O 1
ATOM 635 N N . PRO A 1 82 ? -12.818 -31.309 40.165 1.00 44.84 82 PRO A N 1
ATOM 636 C CA . PRO A 1 82 ? -13.831 -31.192 41.210 1.00 44.84 82 PRO A CA 1
ATOM 637 C C . PRO A 1 82 ? -13.968 -32.525 41.961 1.00 44.84 82 PRO A C 1
ATOM 639 O O . PRO A 1 82 ? -14.161 -33.556 41.323 1.00 44.84 82 PRO A O 1
ATOM 642 N N . PHE A 1 83 ? -13.917 -32.525 43.290 1.00 32.22 83 PHE A N 1
ATOM 643 C CA . PHE A 1 83 ? -14.471 -33.629 44.075 1.00 32.22 83 PHE A CA 1
ATOM 644 C C . PHE A 1 83 ? -15.039 -33.095 45.388 1.00 32.22 83 PHE A C 1
ATOM 646 O O . PHE A 1 83 ? -14.325 -32.509 46.200 1.00 32.22 83 PHE A O 1
ATOM 653 N N . SER A 1 84 ? -16.352 -33.266 45.517 1.00 42.59 84 SER A N 1
ATOM 654 C CA . SER A 1 84 ? -17.112 -33.227 46.759 1.00 42.59 84 SER A CA 1
ATOM 655 C C . SER A 1 84 ? -16.615 -34.297 47.731 1.00 42.59 84 SER A C 1
ATOM 657 O O . SER A 1 84 ? -16.223 -35.373 47.286 1.00 42.59 84 SER A O 1
ATOM 659 N N . ASP A 1 85 ? -16.655 -33.995 49.030 1.00 34.12 85 ASP A N 1
ATOM 660 C CA . ASP A 1 85 ? -17.368 -34.763 50.069 1.00 34.12 85 ASP A CA 1
ATOM 661 C C . ASP A 1 85 ? -16.747 -34.509 51.454 1.00 34.12 85 ASP A C 1
ATOM 663 O O . ASP A 1 85 ? -15.609 -34.895 51.713 1.00 34.12 85 ASP A O 1
ATOM 667 N N . LEU A 1 86 ? -17.502 -33.851 52.345 1.00 35.75 86 LEU A N 1
ATOM 668 C CA . LEU A 1 86 ? -18.039 -34.405 53.607 1.00 35.75 86 LEU A CA 1
ATOM 669 C C . LEU A 1 86 ? -18.520 -33.274 54.562 1.00 35.75 86 LEU A C 1
ATOM 671 O O . LEU A 1 86 ? -17.876 -32.224 54.614 1.00 35.75 86 LEU A O 1
ATOM 675 N N . PRO A 1 87 ? -19.650 -33.460 55.287 1.00 54.16 87 PRO A N 1
ATOM 676 C CA . PRO A 1 87 ? -20.218 -32.507 56.254 1.00 54.16 87 PRO A CA 1
ATOM 677 C C . PRO A 1 87 ? -19.822 -32.821 57.722 1.00 54.16 87 PRO A C 1
ATOM 679 O O . PRO A 1 87 ? -19.089 -33.779 57.955 1.00 54.16 87 PRO A O 1
ATOM 682 N N . ASP A 1 88 ? -20.383 -32.042 58.665 1.00 36.75 88 ASP A N 1
ATOM 683 C CA . ASP A 1 88 ? -20.219 -32.004 60.145 1.00 36.75 88 ASP A CA 1
ATOM 684 C C . ASP A 1 88 ? -18.998 -31.201 60.657 1.00 36.75 88 ASP A C 1
ATOM 686 O O . ASP A 1 88 ? -17.901 -31.310 60.128 1.00 36.75 88 ASP A O 1
ATOM 690 N N . ASP A 1 89 ? -19.068 -30.343 61.680 1.00 37.00 89 ASP A N 1
ATOM 691 C CA . ASP A 1 89 ? -20.095 -30.128 62.701 1.00 37.00 89 ASP A CA 1
ATOM 692 C C . ASP A 1 89 ? -19.924 -28.740 63.372 1.00 37.00 89 ASP A C 1
ATOM 694 O O . ASP A 1 89 ? -18.823 -28.198 63.450 1.00 37.00 89 ASP A O 1
ATOM 698 N N . GLU A 1 90 ? -21.049 -28.220 63.863 1.00 40.12 90 GLU A N 1
ATOM 699 C CA . GLU A 1 90 ? -21.283 -27.281 64.976 1.00 40.12 90 GLU A CA 1
ATOM 700 C C . GLU A 1 90 ? -20.398 -26.042 65.310 1.00 40.12 90 GLU A C 1
ATOM 702 O O . GLU A 1 90 ? -19.234 -26.134 65.687 1.00 40.12 90 GLU A O 1
ATOM 707 N N . LYS A 1 91 ? -21.126 -24.912 65.485 1.00 42.69 91 LYS A N 1
ATOM 708 C CA . LYS A 1 91 ? -20.863 -23.732 66.360 1.00 42.69 91 LYS A CA 1
ATOM 709 C C . LYS A 1 91 ? -19.751 -22.807 65.835 1.00 42.69 91 LYS A C 1
ATOM 711 O O . LYS A 1 91 ? -18.625 -23.214 65.636 1.00 42.69 91 LYS A O 1
ATOM 716 N N . ILE A 1 92 ? -19.988 -21.520 65.565 1.00 39.53 92 ILE A N 1
ATOM 717 C CA . ILE A 1 92 ? -20.291 -20.475 66.553 1.00 39.53 92 ILE A CA 1
ATOM 718 C C . ILE A 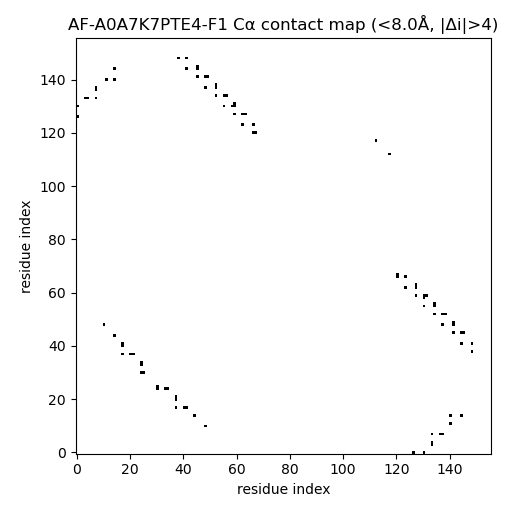1 92 ? -21.141 -19.372 65.897 1.00 39.53 92 ILE A C 1
ATOM 720 O O . ILE A 1 92 ? -20.676 -18.619 65.045 1.00 39.53 92 ILE A O 1
ATOM 724 N N . PHE A 1 93 ? -22.384 -19.238 66.353 1.00 37.97 93 PHE A N 1
ATOM 725 C CA . PHE A 1 93 ? -23.148 -17.999 66.250 1.00 37.97 93 PHE A CA 1
ATOM 726 C C . PHE A 1 93 ? -22.558 -16.998 67.250 1.00 37.97 93 PHE A C 1
ATOM 728 O O . PHE A 1 93 ? -22.655 -17.243 68.451 1.00 37.97 93 PHE A O 1
ATOM 735 N N . ASN A 1 94 ? -21.965 -15.891 66.787 1.00 32.59 94 ASN A N 1
ATOM 736 C CA . ASN A 1 94 ? -21.952 -14.648 67.563 1.00 32.59 94 ASN A CA 1
ATOM 737 C C . ASN A 1 94 ? -21.637 -13.408 66.703 1.00 32.59 94 ASN A C 1
ATOM 739 O O . ASN A 1 94 ? -20.509 -13.237 66.254 1.00 32.59 94 ASN A O 1
ATOM 743 N N . GLY A 1 95 ? -22.621 -12.510 66.595 1.00 34.47 95 GLY A N 1
ATOM 744 C CA . GLY A 1 95 ? -22.414 -11.061 66.485 1.00 34.47 95 GLY A CA 1
ATOM 745 C C . GLY A 1 95 ? -22.062 -10.495 65.107 1.00 34.47 95 GLY A C 1
ATOM 746 O O . GLY A 1 95 ? -20.921 -10.575 64.669 1.00 34.47 95 GLY A O 1
ATOM 747 N N . GLY A 1 96 ? -23.013 -9.800 64.479 1.00 32.12 96 GLY A N 1
ATOM 748 C CA . GLY A 1 96 ? -22.701 -8.938 63.337 1.00 32.12 96 GLY A CA 1
ATOM 749 C C . GLY A 1 96 ? -23.894 -8.597 62.460 1.00 32.12 96 GLY A C 1
ATOM 750 O O . GLY A 1 96 ? -23.935 -8.979 61.296 1.00 32.12 96 GLY A O 1
ATOM 751 N N . ASP A 1 97 ? -24.857 -7.888 63.034 1.00 41.88 97 ASP A N 1
ATOM 752 C CA . ASP A 1 97 ? -25.902 -7.166 62.314 1.00 41.88 97 ASP A CA 1
ATOM 753 C C . ASP A 1 97 ? -25.272 -6.225 61.255 1.00 41.88 97 ASP A C 1
ATOM 755 O O . ASP A 1 97 ? -24.333 -5.488 61.561 1.00 41.88 97 ASP A O 1
ATOM 759 N N . GLY A 1 98 ? -25.756 -6.263 60.006 1.00 41.69 98 GLY A N 1
ATOM 760 C CA . GLY A 1 98 ? -25.609 -5.144 59.058 1.00 41.69 98 GLY A CA 1
ATOM 761 C C . GLY A 1 98 ? -24.663 -5.240 57.843 1.00 41.69 98 GLY A C 1
ATOM 762 O O . GLY A 1 98 ? -24.736 -4.354 56.995 1.00 41.69 98 GLY A O 1
ATOM 763 N N . VAL A 1 99 ? -23.824 -6.269 57.653 1.00 40.97 99 VAL A N 1
ATOM 764 C CA . VAL A 1 99 ? -22.822 -6.278 56.539 1.00 40.97 99 VAL A CA 1
ATOM 765 C C . VAL A 1 99 ? -23.323 -6.937 55.237 1.00 40.97 99 VAL A C 1
ATOM 767 O O . VAL A 1 99 ? -22.534 -7.360 54.403 1.00 40.97 99 VAL A O 1
ATOM 770 N N . TRP A 1 100 ? -24.638 -7.041 55.025 1.00 45.16 100 TRP A N 1
ATOM 771 C CA . TRP A 1 100 ? -25.198 -7.633 53.792 1.00 45.16 100 TRP A CA 1
ATOM 772 C C . TRP A 1 100 ? -26.192 -6.737 53.047 1.00 45.16 100 TRP A C 1
ATOM 774 O O . TRP A 1 100 ? -26.618 -7.080 51.949 1.00 45.16 100 TRP A O 1
ATOM 784 N N . GLN A 1 101 ? -26.535 -5.560 53.581 1.00 43.88 101 GLN A N 1
ATOM 785 C CA . GLN A 1 101 ? -27.547 -4.685 52.970 1.00 43.88 101 GLN A CA 1
ATOM 786 C C . GLN A 1 101 ? -26.995 -3.623 52.011 1.00 43.88 101 GLN A C 1
ATOM 788 O O . GLN A 1 101 ? -27.779 -2.962 51.339 1.00 43.88 101 GLN A O 1
ATOM 793 N N . ASN A 1 102 ? -25.670 -3.486 51.885 1.00 45.12 102 ASN A N 1
ATOM 794 C CA . ASN A 1 102 ? -25.054 -2.517 50.965 1.00 45.12 102 ASN A CA 1
ATOM 795 C C . ASN A 1 102 ? -24.457 -3.145 49.688 1.00 45.12 102 ASN A C 1
ATOM 797 O O . ASN A 1 102 ? -24.134 -2.437 48.742 1.00 45.12 102 ASN A O 1
ATOM 801 N N . GLN A 1 103 ? -24.383 -4.478 49.591 1.00 44.28 103 GLN A N 1
ATOM 802 C CA . GLN A 1 103 ? -23.809 -5.148 48.412 1.00 44.28 103 GLN A CA 1
ATOM 803 C C . GLN A 1 103 ? -24.753 -5.172 47.190 1.00 44.28 103 GLN A C 1
ATOM 805 O O . GLN A 1 103 ? -24.339 -5.545 46.099 1.00 44.28 103 GLN A O 1
ATOM 810 N N . GLY A 1 104 ? -26.011 -4.743 47.342 1.00 49.84 104 GLY A N 1
ATOM 811 C CA . GLY A 1 104 ? -26.943 -4.581 46.220 1.00 49.84 104 GLY A CA 1
ATOM 812 C C . GLY A 1 104 ? -26.779 -3.262 45.454 1.00 49.84 104 GLY A C 1
ATOM 813 O O . GLY A 1 104 ? -27.154 -3.196 44.288 1.00 49.84 104 GLY A O 1
ATOM 814 N N . GLN A 1 105 ? -26.213 -2.221 46.079 1.00 46.59 105 GLN A N 1
ATOM 815 C CA . GLN A 1 105 ? -26.038 -0.906 45.444 1.00 46.59 105 GLN A CA 1
ATOM 816 C C . GLN A 1 105 ? -24.684 -0.770 44.735 1.00 46.59 105 GLN A C 1
ATOM 818 O O . GLN A 1 105 ? -24.644 -0.231 43.632 1.00 46.59 105 GLN A O 1
ATOM 823 N N . ASP A 1 106 ? -23.612 -1.356 45.276 1.00 44.41 106 ASP A N 1
ATOM 824 C CA . ASP A 1 106 ? -22.300 -1.363 44.607 1.00 44.41 106 ASP A CA 1
ATOM 825 C C . ASP A 1 106 ? -22.208 -2.377 43.454 1.00 44.41 106 ASP A C 1
ATOM 827 O O . ASP A 1 106 ? -21.399 -2.210 42.543 1.00 44.41 106 ASP A O 1
ATOM 831 N N . GLN A 1 107 ? -23.063 -3.406 43.432 1.00 44.44 107 GLN A N 1
ATOM 832 C CA . GLN A 1 107 ? -23.134 -4.359 42.318 1.00 44.44 107 GLN A CA 1
ATOM 833 C C . GLN A 1 107 ? -23.941 -3.820 41.123 1.00 44.44 107 GLN A C 1
ATOM 835 O O . GLN A 1 107 ? -23.708 -4.249 39.998 1.00 44.44 107 GLN A O 1
ATOM 840 N N . ALA A 1 108 ? -24.818 -2.832 41.334 1.00 45.59 108 ALA A N 1
ATOM 841 C CA . ALA A 1 108 ? -25.523 -2.130 40.256 1.00 45.59 108 ALA A CA 1
ATOM 842 C C . ALA A 1 108 ? -24.636 -1.097 39.530 1.00 45.59 108 ALA A C 1
ATOM 844 O O . ALA A 1 108 ? -24.953 -0.681 38.419 1.00 45.59 108 ALA A O 1
ATOM 845 N N . LEU A 1 109 ? -23.511 -0.699 40.140 1.00 43.75 109 LEU A N 1
ATOM 846 C CA . LEU A 1 109 ? -22.502 0.179 39.536 1.00 43.75 109 LEU A CA 1
ATOM 847 C C . LEU A 1 109 ? -21.384 -0.600 38.814 1.00 43.75 109 LEU A C 1
ATOM 849 O O . LEU A 1 109 ? -20.504 0.003 38.194 1.00 43.75 109 LEU A O 1
ATOM 853 N N . LEU A 1 110 ? -21.402 -1.937 38.875 1.00 48.28 110 LEU A N 1
ATOM 854 C CA . LEU A 1 110 ? -20.533 -2.802 38.077 1.00 48.28 110 LEU A CA 1
ATOM 855 C C . LEU A 1 110 ? -21.073 -2.866 36.646 1.00 48.28 110 LEU A C 1
ATOM 857 O O . LEU A 1 110 ? -21.650 -3.866 36.246 1.00 48.28 110 LEU A O 1
ATOM 861 N N . SER A 1 111 ? -20.898 -1.753 35.926 1.00 54.84 111 SER A N 1
ATOM 862 C CA . SER A 1 111 ? -20.910 -1.609 34.463 1.00 54.84 111 SER A CA 1
ATOM 863 C C . SER A 1 111 ? -21.606 -2.757 33.728 1.00 54.84 111 SER A C 1
ATOM 865 O O . SER A 1 111 ? -20.984 -3.769 33.401 1.00 54.84 111 SER A O 1
ATOM 867 N N . GLU A 1 112 ? -22.896 -2.573 33.467 1.00 59.44 112 GLU A N 1
ATOM 8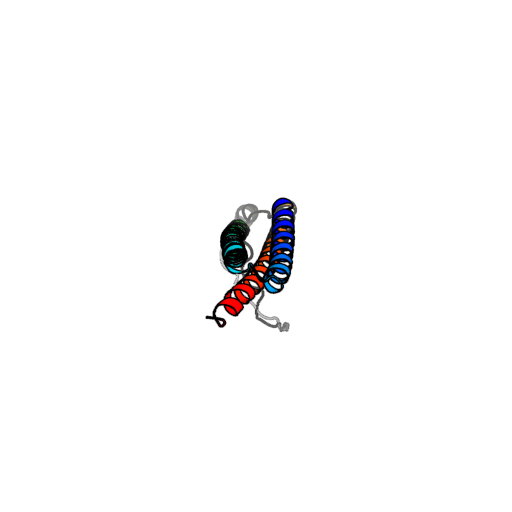68 C CA . GLU A 1 112 ? -23.679 -3.386 32.546 1.00 59.44 112 GLU A CA 1
ATOM 869 C C . GLU A 1 112 ? -23.035 -3.269 31.154 1.00 59.44 112 GLU A C 1
ATOM 871 O O . GLU A 1 112 ? -23.323 -2.345 30.402 1.00 59.44 112 GLU A O 1
ATOM 876 N N . ILE A 1 113 ? -22.072 -4.148 30.844 1.00 64.19 113 ILE A N 1
ATOM 877 C CA . ILE A 1 113 ? -21.569 -4.312 29.478 1.00 64.19 113 ILE A CA 1
ATOM 878 C C . ILE A 1 113 ? -22.775 -4.765 28.667 1.00 64.19 113 ILE A C 1
ATOM 880 O O . ILE A 1 113 ? -23.279 -5.874 28.862 1.00 64.19 113 ILE A O 1
ATOM 884 N N . THR A 1 114 ? -23.263 -3.887 27.802 1.00 79.25 114 THR A N 1
ATOM 885 C CA . THR A 1 114 ? -24.458 -4.157 27.015 1.00 79.25 114 THR A CA 1
ATOM 886 C C . THR A 1 114 ? -24.136 -5.138 25.887 1.00 79.25 114 THR A C 1
ATOM 888 O O . THR A 1 114 ? -22.987 -5.305 25.471 1.00 79.25 114 THR A O 1
ATOM 891 N N . GLU A 1 115 ? -25.158 -5.803 25.352 1.00 79.94 115 GLU A N 1
ATOM 892 C CA . GLU A 1 115 ? -25.005 -6.614 24.137 1.00 79.94 115 GLU A CA 1
ATOM 893 C C . GLU A 1 115 ? -24.502 -5.766 22.950 1.00 79.94 115 GLU A C 1
ATOM 895 O O . GLU A 1 115 ? -23.712 -6.241 22.135 1.00 79.94 115 GLU A O 1
ATOM 900 N N . GLU A 1 116 ? -24.880 -4.482 22.908 1.00 81.44 116 GLU A N 1
ATOM 901 C CA . GLU A 1 116 ? -24.372 -3.502 21.944 1.00 81.44 116 GLU A CA 1
ATOM 902 C C . GLU A 1 116 ? -22.858 -3.279 22.099 1.00 81.44 116 GLU A C 1
ATOM 904 O O . GLU A 1 116 ? -22.134 -3.293 21.100 1.00 81.44 116 GLU A O 1
ATOM 909 N N . ASP A 1 117 ? -22.356 -3.159 23.333 1.00 80.56 117 ASP A N 1
ATOM 910 C CA . ASP A 1 117 ? -20.920 -3.025 23.604 1.00 80.56 117 ASP A CA 1
ATOM 911 C C . ASP A 1 117 ? -20.137 -4.260 23.137 1.00 80.56 117 ASP A C 1
ATOM 913 O O . ASP A 1 117 ? -19.054 -4.132 22.559 1.00 80.56 117 ASP A O 1
ATOM 917 N N . LEU A 1 118 ? -20.684 -5.463 23.343 1.00 81.44 118 LEU A N 1
ATOM 918 C CA . LEU A 1 118 ? -20.063 -6.710 22.884 1.00 81.44 118 LEU A CA 1
ATOM 919 C C . LEU A 1 118 ? -20.007 -6.799 21.356 1.00 81.44 118 LEU A C 1
ATOM 921 O O . LEU A 1 118 ? -18.970 -7.177 20.803 1.00 81.44 118 LEU A O 1
ATOM 925 N N . GLU A 1 119 ? -21.080 -6.421 20.659 1.00 85.06 119 GLU A N 1
ATOM 926 C CA . GLU A 1 119 ? -21.090 -6.409 19.193 1.00 85.06 119 GLU A CA 1
ATOM 927 C C . GLU A 1 119 ? -20.143 -5.332 18.637 1.00 85.06 119 GLU A C 1
ATOM 929 O O . GLU A 1 119 ? -19.417 -5.587 17.673 1.00 85.06 119 GLU A O 1
ATOM 934 N N . ALA A 1 120 ? -20.056 -4.164 19.282 1.00 82.06 120 ALA A N 1
ATOM 935 C CA . ALA A 1 120 ? -19.100 -3.119 18.920 1.00 82.06 120 ALA A CA 1
ATOM 936 C C . ALA A 1 120 ? -17.640 -3.584 19.085 1.00 82.06 120 ALA A C 1
ATOM 938 O O . ALA A 1 120 ? -16.792 -3.296 18.232 1.00 82.06 120 ALA A O 1
ATOM 939 N N . ILE A 1 121 ? -17.336 -4.341 20.148 1.00 83.50 121 ILE A N 1
ATOM 940 C CA . ILE A 1 121 ? -16.027 -4.986 20.333 1.00 83.50 121 ILE A CA 1
ATOM 941 C C . ILE A 1 121 ? -15.772 -5.993 19.207 1.00 83.50 121 ILE A C 1
ATOM 943 O O . ILE A 1 121 ? -14.711 -5.941 18.584 1.00 83.50 121 ILE A O 1
ATOM 947 N N . ARG A 1 122 ? -16.744 -6.859 18.894 1.00 86.25 122 ARG A N 1
ATOM 948 C CA . ARG A 1 122 ? -16.616 -7.889 17.851 1.00 86.25 122 ARG A CA 1
ATOM 949 C C . ARG A 1 122 ? -16.326 -7.288 16.474 1.00 86.25 122 ARG A C 1
ATOM 951 O O . ARG A 1 122 ? -15.362 -7.686 15.821 1.00 86.25 122 ARG A O 1
ATOM 958 N N . GLN A 1 123 ? -17.098 -6.283 16.060 1.00 86.38 123 GLN A N 1
ATOM 959 C CA . GLN A 1 123 ? -16.892 -5.574 14.788 1.00 86.38 123 GLN A CA 1
ATOM 960 C C . GLN A 1 123 ? -15.512 -4.915 14.716 1.00 86.38 123 GLN A C 1
ATOM 962 O O . GLN A 1 123 ? -14.863 -4.869 13.668 1.00 86.38 123 GLN A O 1
ATOM 967 N N . ARG A 1 124 ? -15.036 -4.401 15.849 1.00 84.44 124 ARG A N 1
ATOM 968 C CA . ARG A 1 124 ? -13.721 -3.780 15.941 1.00 84.44 124 ARG A CA 1
ATOM 969 C C . ARG A 1 124 ? -12.586 -4.795 15.853 1.00 84.44 124 ARG A C 1
ATOM 971 O O . ARG A 1 124 ? -11.582 -4.506 15.202 1.00 84.44 124 ARG A O 1
ATOM 978 N N . GLU A 1 125 ? -12.720 -5.952 16.493 1.00 86.38 125 GLU A N 1
ATOM 979 C CA . GLU A 1 125 ? -11.762 -7.054 16.371 1.00 86.38 125 GLU A CA 1
ATOM 980 C C . GLU A 1 125 ? -11.670 -7.553 14.926 1.00 86.38 125 GLU A C 1
ATOM 982 O O . GLU A 1 125 ? -10.564 -7.703 14.406 1.00 86.38 125 GLU A O 1
ATOM 987 N N . GLU A 1 126 ? -12.807 -7.710 14.244 1.00 88.38 126 GLU A N 1
ATOM 988 C CA . GLU A 1 126 ? -12.855 -8.065 12.821 1.00 88.38 126 GLU A CA 1
ATOM 989 C C . GLU A 1 126 ? -12.147 -7.012 11.953 1.00 88.38 126 GLU A C 1
ATOM 991 O O . GLU A 1 126 ? -11.296 -7.340 11.122 1.00 88.38 126 GLU A O 1
ATOM 996 N N . ALA A 1 127 ? -12.404 -5.723 12.204 1.00 85.00 127 ALA A N 1
ATOM 997 C CA . ALA A 1 127 ? -11.715 -4.642 11.505 1.00 85.00 127 ALA A CA 1
ATOM 998 C C . ALA A 1 127 ? -10.191 -4.673 11.729 1.00 85.00 127 ALA A C 1
ATOM 1000 O O . ALA A 1 127 ? -9.428 -4.385 10.804 1.00 85.00 127 ALA A O 1
ATOM 1001 N N . ILE A 1 128 ? -9.729 -5.034 12.933 1.00 87.62 128 ILE A N 1
ATOM 1002 C CA . ILE A 1 128 ? -8.299 -5.199 13.236 1.00 87.62 128 ILE A CA 1
ATOM 1003 C C . ILE A 1 128 ? -7.709 -6.373 12.453 1.00 87.62 128 ILE A C 1
ATOM 1005 O O . ILE A 1 128 ? -6.676 -6.186 11.812 1.00 87.62 128 ILE A O 1
ATOM 1009 N N . GLN A 1 129 ? -8.355 -7.542 12.464 1.00 87.69 129 GLN A N 1
ATOM 1010 C CA . GLN A 1 129 ? -7.885 -8.722 11.723 1.00 87.69 129 GLN A CA 1
ATOM 1011 C C . GLN A 1 129 ? -7.725 -8.420 10.234 1.00 87.69 129 GLN A C 1
ATOM 1013 O O . GLN A 1 129 ? -6.740 -8.803 9.604 1.00 87.69 129 GLN A O 1
ATOM 1018 N N . GLN A 1 130 ? -8.664 -7.663 9.680 1.00 86.50 130 GLN A N 1
ATOM 1019 C CA . GLN A 1 130 ? -8.609 -7.268 8.287 1.00 86.50 130 GLN A CA 1
ATOM 1020 C C . GLN A 1 130 ? -7.443 -6.309 7.987 1.00 86.50 130 GLN A C 1
ATOM 1022 O O . GLN A 1 130 ? -6.759 -6.482 6.980 1.00 86.50 130 GLN A O 1
ATOM 1027 N N . ILE A 1 131 ? -7.165 -5.336 8.865 1.00 86.56 131 ILE A N 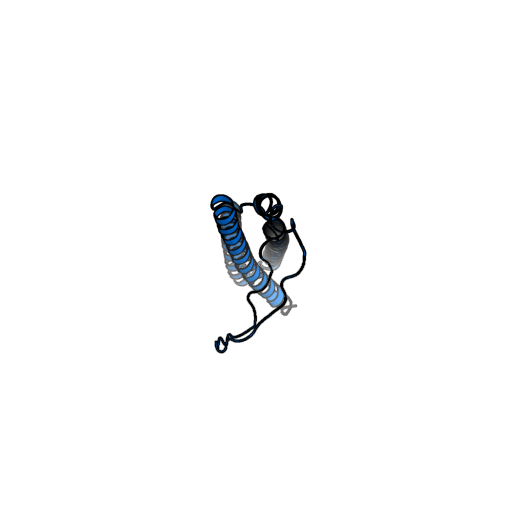1
ATOM 1028 C CA . ILE A 1 131 ? -5.986 -4.457 8.737 1.00 86.56 131 ILE A CA 1
ATOM 1029 C C . ILE A 1 131 ? -4.685 -5.271 8.825 1.00 86.56 131 ILE A C 1
ATOM 1031 O O . ILE A 1 131 ? -3.722 -4.979 8.116 1.00 86.56 131 ILE A O 1
ATOM 1035 N N . GLU A 1 132 ? -4.639 -6.287 9.689 1.00 84.44 132 GLU A N 1
ATOM 1036 C CA . GLU A 1 132 ? -3.479 -7.172 9.825 1.00 84.44 132 GLU A CA 1
ATOM 1037 C C . GLU A 1 132 ? -3.259 -8.022 8.568 1.00 84.44 132 GLU A C 1
ATOM 1039 O O . GLU A 1 132 ? -2.121 -8.133 8.108 1.00 84.44 132 GLU A O 1
ATOM 1044 N N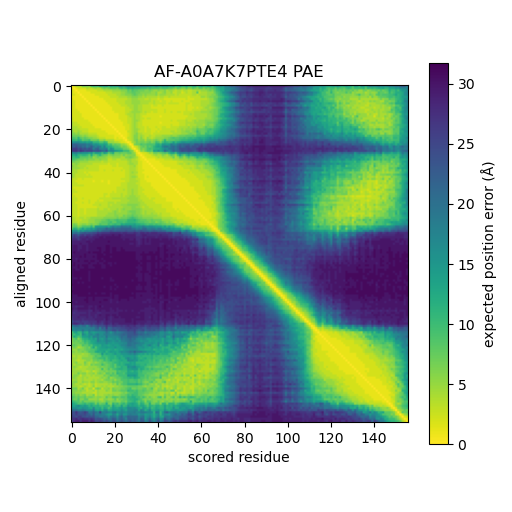 . SER A 1 133 ? -4.329 -8.541 7.957 1.00 88.25 133 SER A N 1
ATOM 1045 C CA . SER A 1 133 ? -4.260 -9.216 6.654 1.00 88.25 133 SER A CA 1
ATOM 1046 C C . SER A 1 133 ? -3.701 -8.288 5.572 1.00 88.25 133 SER A C 1
ATOM 1048 O O . SER A 1 133 ? -2.754 -8.649 4.876 1.00 88.25 133 SER A O 1
ATOM 1050 N N . ASP A 1 134 ? -4.224 -7.062 5.477 1.00 83.44 134 ASP A N 1
ATOM 1051 C CA . ASP A 1 134 ? -3.773 -6.074 4.492 1.00 83.44 134 ASP A CA 1
ATOM 1052 C C . ASP A 1 134 ? -2.282 -5.710 4.675 1.00 83.44 134 ASP A C 1
ATOM 1054 O O . ASP A 1 134 ? -1.597 -5.372 3.708 1.00 83.44 134 ASP A O 1
ATOM 1058 N N . MET A 1 135 ? -1.759 -5.775 5.906 1.00 86.69 135 MET A N 1
ATOM 1059 C CA . MET A 1 135 ? -0.338 -5.561 6.203 1.00 86.69 135 MET A CA 1
ATOM 1060 C C . MET A 1 135 ? 0.532 -6.746 5.752 1.00 86.69 135 MET A C 1
ATOM 1062 O O . MET A 1 135 ? 1.667 -6.539 5.313 1.00 86.69 135 MET A O 1
ATOM 1066 N N . LEU A 1 136 ? 0.037 -7.983 5.852 1.00 86.69 136 LEU A N 1
ATOM 1067 C CA . LEU A 1 136 ? 0.756 -9.164 5.361 1.00 86.69 136 LEU A CA 1
ATOM 1068 C C . LEU A 1 136 ? 0.935 -9.114 3.838 1.00 86.69 136 LEU A C 1
ATOM 1070 O O . LEU A 1 136 ? 2.048 -9.351 3.360 1.00 86.69 136 LEU A O 1
ATOM 1074 N N . ASP A 1 137 ? -0.105 -8.714 3.105 1.00 86.56 137 ASP A N 1
ATOM 1075 C CA . ASP A 1 137 ? -0.053 -8.542 1.648 1.00 86.56 137 ASP A CA 1
ATOM 1076 C C . ASP A 1 137 ? 1.002 -7.503 1.246 1.00 86.56 137 ASP A C 1
ATOM 1078 O O . ASP A 1 137 ? 1.871 -7.760 0.409 1.00 86.56 137 ASP A O 1
ATOM 1082 N N . VAL A 1 138 ? 0.986 -6.338 1.901 1.00 85.50 138 VAL A N 1
ATOM 1083 C CA . VAL A 1 138 ? 1.971 -5.271 1.671 1.00 85.50 138 VAL A CA 1
ATOM 1084 C C . VAL A 1 138 ? 3.390 -5.744 1.975 1.00 85.50 138 VAL A C 1
ATOM 1086 O O . VAL A 1 138 ? 4.302 -5.495 1.187 1.00 85.50 138 VAL A O 1
ATOM 1089 N N . ASN A 1 139 ? 3.593 -6.462 3.080 1.00 86.62 139 ASN A N 1
ATOM 1090 C CA . ASN A 1 139 ? 4.907 -6.987 3.445 1.00 86.62 139 ASN A CA 1
ATOM 1091 C C . ASN A 1 139 ? 5.443 -7.979 2.409 1.00 86.62 139 ASN A C 1
ATOM 1093 O O . ASN A 1 139 ? 6.646 -7.980 2.141 1.00 86.62 139 ASN A O 1
ATOM 1097 N N . GLN A 1 140 ? 4.581 -8.809 1.818 1.00 87.38 140 GLN A N 1
ATOM 1098 C CA . GLN A 1 140 ? 4.994 -9.707 0.743 1.00 87.38 140 GLN A CA 1
ATOM 1099 C C . GLN A 1 140 ? 5.441 -8.916 -0.492 1.00 87.38 140 GLN A C 1
ATOM 1101 O O . GLN A 1 140 ? 6.488 -9.212 -1.063 1.00 87.38 140 GLN A O 1
ATOM 1106 N N . ILE A 1 141 ? 4.721 -7.849 -0.845 1.00 85.62 141 ILE A N 1
ATOM 1107 C CA . ILE A 1 141 ? 5.094 -6.973 -1.963 1.00 85.62 141 ILE A CA 1
ATOM 1108 C C . ILE A 1 141 ? 6.425 -6.255 -1.694 1.00 85.62 141 ILE A C 1
ATOM 1110 O O . ILE A 1 141 ? 7.253 -6.155 -2.596 1.00 85.62 141 ILE A O 1
ATOM 1114 N N . ILE A 1 142 ? 6.672 -5.791 -0.464 1.00 84.19 142 ILE A N 1
ATOM 1115 C CA . ILE A 1 142 ? 7.956 -5.178 -0.086 1.00 84.19 142 ILE A CA 1
ATOM 1116 C C . ILE A 1 142 ? 9.105 -6.175 -0.266 1.00 84.19 142 ILE A C 1
ATOM 1118 O O . ILE A 1 142 ? 10.137 -5.812 -0.823 1.00 84.19 142 ILE A O 1
ATOM 1122 N N . LYS A 1 143 ? 8.936 -7.428 0.175 1.00 87.50 143 LYS A N 1
ATOM 1123 C CA . LYS A 1 143 ? 9.959 -8.474 0.008 1.00 87.50 143 LYS A CA 1
ATOM 1124 C C . LYS A 1 143 ? 10.245 -8.752 -1.466 1.00 87.50 143 LYS A C 1
ATOM 1126 O O . LYS A 1 143 ? 11.408 -8.792 -1.859 1.00 87.50 143 LYS A O 1
ATOM 1131 N N . ASP A 1 144 ? 9.196 -8.885 -2.275 1.00 84.31 144 ASP A N 1
ATOM 1132 C CA . ASP A 1 144 ? 9.305 -9.063 -3.724 1.00 84.31 144 ASP A CA 1
ATOM 1133 C C . ASP A 1 144 ? 10.078 -7.906 -4.379 1.00 84.31 144 ASP A C 1
ATOM 1135 O O . ASP A 1 144 ? 10.976 -8.131 -5.192 1.00 84.31 144 ASP A O 1
ATOM 1139 N N . LEU A 1 145 ? 9.761 -6.660 -4.009 1.00 83.19 145 LEU A N 1
ATOM 1140 C CA . LEU A 1 145 ? 10.451 -5.476 -4.521 1.00 83.19 145 LEU A CA 1
ATOM 1141 C C . LEU A 1 145 ? 11.910 -5.414 -4.057 1.00 83.19 145 LEU A C 1
ATOM 1143 O O . LEU A 1 145 ? 12.786 -5.116 -4.864 1.00 83.19 145 LEU A O 1
ATOM 1147 N N . ALA A 1 146 ? 12.190 -5.731 -2.792 1.00 80.62 146 ALA A N 1
ATOM 1148 C CA . ALA A 1 146 ? 13.550 -5.761 -2.261 1.00 80.62 146 ALA A CA 1
ATOM 1149 C C . ALA A 1 146 ? 14.422 -6.794 -2.995 1.00 80.62 146 ALA A C 1
ATOM 1151 O O . ALA A 1 146 ? 15.561 -6.486 -3.345 1.00 80.62 146 ALA A O 1
ATOM 1152 N N . SER A 1 147 ? 13.872 -7.975 -3.302 1.00 80.50 147 SER A N 1
ATOM 1153 C CA . SER A 1 147 ? 14.548 -8.997 -4.115 1.00 80.50 147 SER A CA 1
ATOM 1154 C C . SER A 1 147 ? 14.874 -8.479 -5.518 1.00 80.50 147 SER A C 1
ATOM 1156 O O . SER A 1 147 ? 15.994 -8.637 -5.996 1.00 80.50 147 SER A O 1
ATOM 1158 N N . MET A 1 148 ? 13.924 -7.789 -6.157 1.00 74.50 148 MET A N 1
ATOM 1159 C CA . MET A 1 148 ? 14.117 -7.198 -7.488 1.00 74.50 148 MET A CA 1
ATOM 1160 C C . MET A 1 148 ? 15.168 -6.078 -7.528 1.00 74.50 148 MET A C 1
ATOM 1162 O O . MET A 1 148 ? 15.685 -5.779 -8.606 1.00 74.50 148 MET A O 1
ATOM 1166 N N . VAL A 1 149 ? 15.428 -5.416 -6.396 1.00 67.94 149 VAL A N 1
ATOM 1167 C CA . VAL A 1 149 ? 16.463 -4.379 -6.260 1.00 67.94 149 VAL A CA 1
ATOM 1168 C C . VAL A 1 149 ? 17.825 -5.009 -5.934 1.00 67.94 149 VAL A C 1
ATOM 1170 O O . VAL A 1 149 ? 18.833 -4.572 -6.481 1.00 67.94 149 VAL A O 1
ATOM 1173 N N . HIS A 1 150 ? 17.877 -6.063 -5.107 1.00 64.12 150 HIS A N 1
ATOM 1174 C CA . HIS A 1 150 ? 19.132 -6.752 -4.759 1.00 64.12 150 HIS A CA 1
ATOM 1175 C C . HIS A 1 150 ? 19.762 -7.502 -5.942 1.00 64.12 150 HIS A C 1
ATOM 1177 O O . HIS A 1 150 ? 20.975 -7.432 -6.118 1.00 64.12 150 HIS A O 1
ATOM 1183 N N . GLU A 1 151 ? 18.962 -8.133 -6.810 1.00 58.12 151 GLU A N 1
ATOM 1184 C CA . GLU A 1 151 ? 19.459 -8.794 -8.034 1.00 58.12 151 GLU A CA 1
ATOM 1185 C C . GLU A 1 151 ? 20.186 -7.837 -9.003 1.00 58.12 151 GLU A C 1
ATOM 1187 O O . GLU A 1 151 ? 20.919 -8.280 -9.886 1.00 58.12 151 GLU A O 1
ATOM 1192 N N . GLN A 1 152 ? 20.009 -6.518 -8.856 1.00 54.81 152 GLN A N 1
ATOM 1193 C CA . GLN A 1 152 ? 20.712 -5.513 -9.658 1.00 54.81 152 GLN A CA 1
ATOM 1194 C C . GLN A 1 152 ? 22.074 -5.098 -9.064 1.00 54.81 152 GLN A C 1
ATOM 1196 O O . GLN A 1 152 ? 22.866 -4.499 -9.790 1.00 54.81 152 GLN A O 1
ATOM 1201 N N . GLY A 1 153 ? 22.362 -5.416 -7.793 1.00 52.25 153 GLY A N 1
ATOM 1202 C CA . GLY A 1 153 ? 23.625 -5.087 -7.113 1.00 52.25 153 GLY A CA 1
ATOM 1203 C C . GLY A 1 153 ? 24.799 -6.011 -7.460 1.00 52.25 153 GLY A C 1
ATOM 1204 O O . GLY A 1 153 ? 25.941 -5.570 -7.416 1.00 52.25 153 GLY A O 1
ATOM 1205 N N . ASP A 1 154 ? 24.517 -7.247 -7.885 1.00 44.50 154 ASP A N 1
ATOM 1206 C CA . ASP A 1 154 ? 25.528 -8.245 -8.289 1.00 44.50 154 ASP A CA 1
ATOM 1207 C C . ASP A 1 154 ? 25.940 -8.143 -9.775 1.00 44.50 154 ASP A C 1
ATOM 1209 O O . ASP A 1 154 ? 26.711 -8.960 -10.273 1.00 44.50 154 ASP A O 1
ATOM 1213 N N . THR A 1 155 ? 25.425 -7.152 -10.518 1.00 41.81 155 THR A N 1
ATOM 1214 C CA . THR A 1 155 ? 25.776 -6.900 -11.936 1.00 41.81 155 THR A CA 1
ATOM 1215 C C . THR A 1 155 ? 26.516 -5.575 -12.159 1.00 41.81 155 THR A C 1
ATOM 1217 O O . THR A 1 155 ? 26.307 -4.915 -13.183 1.00 41.81 155 THR A O 1
ATOM 1220 N N . ILE A 1 156 ? 27.380 -5.186 -11.215 1.00 40.53 156 ILE A N 1
ATOM 1221 C CA . ILE A 1 156 ? 28.422 -4.167 -11.434 1.00 40.53 156 ILE A CA 1
ATOM 1222 C C . ILE A 1 156 ? 29.785 -4.850 -11.488 1.00 40.53 156 ILE A C 1
ATOM 1224 O O . ILE A 1 156 ? 30.082 -5.631 -10.560 1.00 40.53 156 ILE A O 1
#

Secondary structure (DSSP, 8-state):
-HHHHHHHHHHHHHHHHHHHHHHHHHT-SSHHHHHHHHHHHHHHHHHHHHHHHHHHHHHHHHHHHTS-GGG-S--S--------------------TTTTSSHHHHSTTS----HHHHHHHHHHHHHHHHHHHHHHHHHHHHHHHHHHHHTTGGG-

Radius of gyration: 30.22 Å; Cα contacts (8 Å, |Δi|>4): 47; chains: 1; bounding box: 56×40×94 Å

Foldseek 3Di:
DVVLVVVLVVLVVLLVVLVVLVVVLVPDPVNDVSVVVSLVSLVVSLVVLVVVLVVLVVVLVVLVVPQPPPPPDDDDDDDDDDDDDDDDDDDDDDDDPDPPPCPVPVVVVPDPCDPVNVVVNVVSVVVSVVSVVSSVSSVVSSVVSVVVNVVVVVVD

Sequence (156 aa):
HATQQETNKTITTSTKAIKQLSEVVRGSSRVCQERLQLDRLKNQLSDAIQRYGAVQKKIAEKSKALLPTGQRSTKQQSPKTPFSDLPDDEKIFNGGDGVWQNQGQDQALLSEITEEDLEAIRQREEAIQQIESDMLDVNQIIKDLASMVHEQGDTI

Organism: Acrocephalus arundinaceus (NCBI:txid39621)

Nearest PDB structures (foldseek):
  2zdi-assembly1_C-2  TM=2.915E-01  e=2.533E+00  Pyrococcus horikoshii
  4ovu-assembly1_B  TM=3.265E-01  e=5.403E+00  Homo sapiens
  3vr4-assembly1_G  TM=2.505E-01  e=5.727E+00  Enterococcus hirae

Mean predicted aligned error: 16.02 Å

pLDDT: mean 71.01, std 19.65, range [32.12, 92.0]

Solvent-accessible surface area (backbone atoms only — not comparable to full-atom values): 9802 Å² total; per-residue (Å²): 107,72,68,55,56,51,49,50,51,51,51,54,53,49,53,51,50,51,53,53,51,53,55,58,49,70,75,49,89,78,34,70,65,58,47,55,52,49,50,52,51,52,51,54,49,50,55,52,52,53,54,47,52,54,50,52,50,53,50,48,52,54,59,57,69,72,49,80,82,84,78,83,75,83,91,77,90,81,85,87,85,90,81,89,88,86,85,89,80,84,88,82,91,76,87,76,89,76,89,72,79,61,64,68,62,63,57,71,68,60,69,82,78,44,74,66,56,54,50,55,49,50,56,48,53,53,53,45,54,51,53,53,51,57,49,51,56,50,51,51,52,50,51,55,51,50,52,67,55,53,69,60,66,80,74,116

InterPro domains:
  IPR000727 Target SNARE coiled-coil homology domain [PS50192] (118-156)
  IPR006011 Syntaxin, N-terminal domain [PF14523] (1-94)
  IPR010989 SNARE [SSF47661] (2-156)
  IPR045242 Syntaxin [PTHR19957] (6-156)